Protein AF-A0A920B3M9-F1 (afdb_monomer)

Nearest PDB structures (foldseek):
  1x1q-assembly1_A  TM=9.481E-01  e=1.883E-05  Thermus thermophilus HB8
  5kin-assembly1_D  TM=8.458E-01  e=7.146E-06  Streptococcus pneumoniae TIGR4
  1x1q-assembly1_B  TM=9.407E-01  e=4.086E-05  Thermus thermophilus HB8
  6cut-assembly1_A  TM=9.541E-01  e=1.009E-04  Pyrococcus furiosus DSM 3638
  6v82-assembly1_B-2  TM=8.596E-01  e=2.240E-03  Chlamydia trachomatis D/UW-3/CX

pLDDT: mean 75.07, std 15.67, range [31.14, 90.19]

Radius of gyration: 20.24 Å; Cα contacts (8 Å, |Δi|>4): 73; chains: 1; bounding box: 50×49×47 Å

Foldseek 3Di:
DDDPPPDDDDDDPVCPDDPQRDPVVDGGDDDDPVCVVVVVVVVVVLVVLLPDPVSVVVLVCCVVPPFNDPQDWDFPVVVCVVVPNRTDIDRPSCPTVVNDVVVVVVSVVSPVPDDD

Structure (mmCIF, N/CA/C/O backbone):
data_AF-A0A920B3M9-F1
#
_entry.id   AF-A0A920B3M9-F1
#
loop_
_atom_site.group_PDB
_atom_site.id
_atom_site.type_symbol
_atom_site.label_atom_id
_atom_site.label_alt_id
_atom_site.label_comp_id
_atom_site.label_asym_id
_atom_site.label_entity_id
_atom_site.label_seq_id
_atom_site.pdbx_PDB_ins_code
_atom_site.Cartn_x
_atom_site.Cartn_y
_atom_site.Cartn_z
_atom_site.occupancy
_atom_site.B_iso_or_equiv
_atom_site.auth_seq_id
_atom_site.auth_comp_id
_atom_site.auth_asym_id
_atom_site.auth_atom_id
_atom_site.pdbx_PDB_model_num
ATOM 1 N N . MET A 1 1 ? -33.364 -33.082 -2.586 1.00 38.84 1 MET A N 1
ATOM 2 C CA . MET A 1 1 ? -32.749 -32.170 -3.578 1.00 38.84 1 MET A CA 1
ATOM 3 C C . MET A 1 1 ? -31.312 -31.879 -3.152 1.00 38.84 1 MET A C 1
ATOM 5 O O . MET A 1 1 ? -31.095 -31.250 -2.124 1.00 38.84 1 MET A O 1
ATOM 9 N N . SER A 1 2 ? -30.349 -32.489 -3.844 1.00 36.09 2 SER A N 1
ATOM 10 C CA . SER A 1 2 ? -28.943 -32.637 -3.447 1.00 36.09 2 SER A CA 1
ATOM 11 C C . SER A 1 2 ? -28.159 -31.321 -3.416 1.00 36.09 2 SER A C 1
ATOM 13 O O .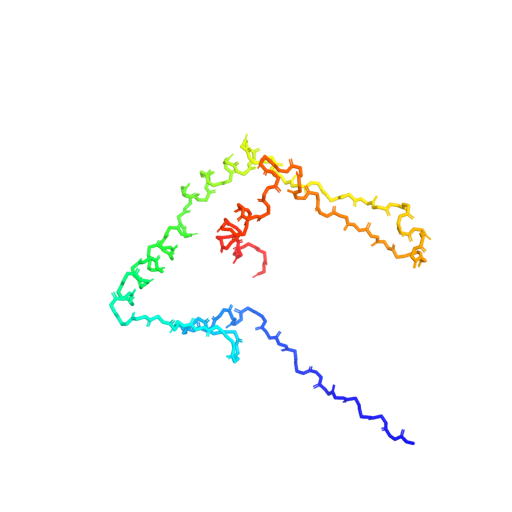 SER A 1 2 ? -28.130 -30.581 -4.399 1.00 36.09 2 SER A O 1
ATOM 15 N N . LYS A 1 3 ? -27.454 -31.082 -2.304 1.00 52.44 3 LYS A N 1
ATOM 16 C CA . LYS A 1 3 ? -26.444 -30.027 -2.124 1.00 52.44 3 LYS A CA 1
ATOM 17 C C . LYS A 1 3 ? -25.360 -30.110 -3.207 1.00 52.44 3 LYS A C 1
ATOM 19 O O . LYS A 1 3 ? -24.474 -30.955 -3.129 1.00 52.44 3 LYS A O 1
ATOM 24 N N . ILE A 1 4 ? -25.364 -29.176 -4.156 1.00 51.09 4 ILE A N 1
ATOM 25 C CA . ILE A 1 4 ? -24.196 -28.886 -4.998 1.00 51.09 4 ILE A CA 1
ATOM 26 C C . ILE A 1 4 ? -23.366 -27.820 -4.270 1.00 51.09 4 ILE A C 1
ATOM 28 O O . ILE A 1 4 ? -23.453 -26.628 -4.556 1.00 51.09 4 ILE A O 1
ATOM 32 N N . MET A 1 5 ? -22.566 -28.237 -3.286 1.00 50.50 5 MET A N 1
ATOM 33 C CA . MET A 1 5 ? -21.477 -27.398 -2.775 1.00 50.50 5 MET A CA 1
ATOM 34 C C . MET A 1 5 ? -20.344 -27.422 -3.804 1.00 50.50 5 MET A C 1
ATOM 36 O O . MET A 1 5 ? -19.553 -28.362 -3.857 1.00 50.50 5 MET A O 1
ATOM 40 N N . LYS A 1 6 ? -20.272 -26.389 -4.651 1.00 55.62 6 LYS A N 1
ATOM 41 C CA . LYS A 1 6 ? -19.115 -26.160 -5.526 1.00 55.62 6 LYS A CA 1
ATOM 42 C C . LYS A 1 6 ? -17.881 -25.954 -4.646 1.00 55.62 6 LYS A C 1
ATOM 44 O O . LYS A 1 6 ? -17.806 -24.985 -3.895 1.00 55.62 6 LYS A O 1
ATOM 49 N N . LYS A 1 7 ? -16.924 -26.877 -4.738 1.00 55.28 7 LYS A N 1
ATOM 50 C CA . LYS A 1 7 ? -15.615 -26.804 -4.081 1.00 55.28 7 LYS A CA 1
ATOM 51 C C . LYS A 1 7 ? -14.904 -25.539 -4.579 1.00 55.28 7 LYS A C 1
ATOM 53 O O . LYS A 1 7 ? -14.497 -25.465 -5.736 1.00 55.28 7 LYS A O 1
ATOM 58 N N . THR A 1 8 ? -14.813 -24.511 -3.743 1.00 59.34 8 THR A N 1
ATOM 59 C CA . THR A 1 8 ? -14.110 -23.271 -4.077 1.00 59.34 8 THR A CA 1
ATOM 60 C C . THR A 1 8 ? -12.609 -23.538 -4.049 1.00 59.34 8 THR A C 1
ATOM 62 O O . THR A 1 8 ? -12.010 -23.722 -2.991 1.00 59.34 8 THR A O 1
ATOM 65 N N . ASN A 1 9 ? -11.981 -23.594 -5.227 1.00 69.06 9 ASN A N 1
ATOM 66 C CA . ASN A 1 9 ? -10.523 -23.631 -5.324 1.00 69.06 9 ASN A CA 1
ATOM 67 C C . ASN A 1 9 ? -9.957 -22.365 -4.669 1.00 69.06 9 ASN A C 1
ATOM 69 O O . ASN A 1 9 ? -10.257 -21.247 -5.090 1.00 69.06 9 ASN A O 1
ATOM 73 N N . LYS A 1 10 ? -9.153 -22.541 -3.618 1.00 71.38 10 LYS A N 1
ATOM 74 C CA . LYS A 1 10 ? -8.547 -21.441 -2.864 1.00 71.38 10 LYS A CA 1
ATOM 75 C C . LYS A 1 10 ? -7.532 -20.726 -3.763 1.00 71.38 10 LYS A C 1
ATOM 77 O O . LYS A 1 10 ? -6.476 -21.275 -4.070 1.00 71.38 10 LYS A O 1
ATOM 82 N N . ILE A 1 11 ? -7.867 -19.521 -4.220 1.00 72.62 11 ILE A N 1
ATOM 83 C CA . ILE A 1 11 ? -6.991 -18.707 -5.072 1.00 72.62 11 ILE A CA 1
ATOM 84 C C . ILE A 1 11 ? -5.781 -18.262 -4.243 1.00 72.62 11 ILE A C 1
ATOM 86 O O . ILE A 1 11 ? -5.936 -17.668 -3.177 1.00 72.62 11 ILE A O 1
ATOM 90 N N . ASN A 1 12 ? -4.569 -18.542 -4.726 1.00 77.12 12 ASN A N 1
ATOM 91 C CA . ASN A 1 12 ? -3.346 -18.034 -4.110 1.00 77.12 12 ASN A CA 1
ATOM 92 C C . ASN A 1 12 ? -3.034 -16.634 -4.662 1.00 77.12 12 ASN A C 1
ATOM 94 O O . ASN A 1 12 ? -2.437 -16.496 -5.730 1.00 77.12 12 ASN A O 1
ATOM 98 N N . TYR A 1 13 ? -3.438 -15.606 -3.916 1.00 74.81 13 TYR A N 1
ATOM 99 C CA . TYR A 1 13 ? -3.278 -14.201 -4.302 1.00 74.81 13 TYR A CA 1
ATOM 100 C C . TYR A 1 13 ? -1.815 -13.734 -4.375 1.00 74.81 13 TYR A C 1
ATOM 102 O O . TYR A 1 13 ? -1.529 -12.767 -5.074 1.00 74.81 13 TYR A O 1
ATOM 110 N N . TYR A 1 14 ? -0.873 -14.447 -3.746 1.00 75.06 14 TYR A N 1
ATOM 111 C CA . TYR A 1 14 ? 0.558 -14.117 -3.785 1.00 75.06 14 TYR A CA 1
ATOM 112 C C . TYR A 1 14 ? 1.230 -14.452 -5.123 1.00 75.06 14 TYR A C 1
ATOM 114 O O . TYR A 1 14 ? 2.357 -14.026 -5.369 1.00 75.06 14 TYR A O 1
ATOM 122 N N . LYS A 1 15 ? 0.559 -15.220 -5.991 1.00 78.88 15 L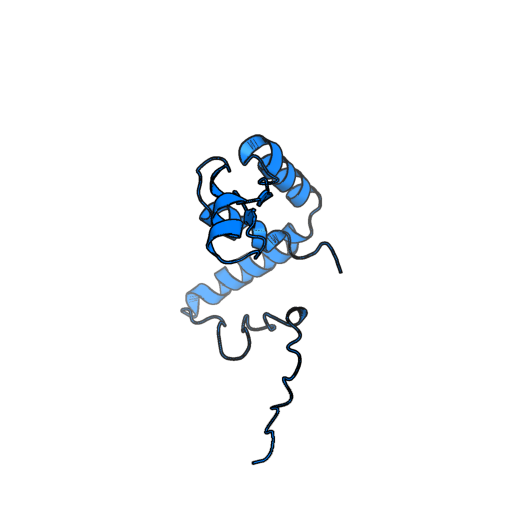YS A N 1
ATOM 123 C CA . LYS A 1 15 ? 1.061 -15.573 -7.330 1.00 78.88 15 LYS A CA 1
ATOM 124 C C . LYS A 1 15 ? 0.717 -14.539 -8.405 1.00 78.88 15 LYS A C 1
ATOM 126 O O . LYS A 1 15 ? 1.102 -14.730 -9.555 1.00 78.88 15 LYS A O 1
ATOM 131 N N . PHE A 1 16 ? -0.006 -13.479 -8.047 1.00 78.44 16 PHE A N 1
ATOM 132 C CA . PHE A 1 16 ? -0.380 -12.412 -8.965 1.00 78.44 16 PHE A CA 1
ATOM 133 C C . PHE A 1 16 ? 0.378 -11.109 -8.669 1.00 78.44 16 PHE A C 1
ATOM 135 O O . PHE A 1 16 ? 0.702 -10.838 -7.511 1.00 78.44 16 PHE A O 1
ATOM 142 N N . PRO A 1 17 ? 0.602 -10.259 -9.686 1.00 85.88 17 PRO A N 1
ATOM 143 C CA . PRO A 1 17 ? 0.399 -10.532 -11.114 1.00 85.88 17 PRO A CA 1
ATOM 144 C C . PRO A 1 17 ? 1.403 -11.558 -11.665 1.00 85.88 17 PRO A C 1
ATOM 146 O O . PRO A 1 17 ? 2.465 -11.772 -11.080 1.00 85.88 17 PRO A O 1
ATOM 149 N N . ASP A 1 18 ? 1.080 -12.181 -12.802 1.00 82.94 18 ASP A N 1
ATOM 150 C CA . ASP A 1 18 ? 2.035 -13.030 -13.522 1.00 82.94 18 ASP A CA 1
ATOM 151 C C . ASP A 1 18 ? 3.177 -12.209 -14.164 1.00 82.94 18 ASP A C 1
ATOM 153 O O . ASP A 1 18 ? 3.199 -10.975 -14.122 1.00 82.94 18 ASP A O 1
ATOM 157 N N . LYS A 1 19 ? 4.138 -12.892 -14.803 1.00 82.81 19 LYS A N 1
ATOM 158 C CA . LYS A 1 19 ? 5.283 -12.249 -15.479 1.00 82.81 19 LYS A CA 1
ATOM 159 C C . LYS A 1 19 ? 4.885 -11.264 -16.590 1.00 82.81 19 LYS A C 1
ATOM 161 O O . LYS A 1 19 ? 5.693 -10.422 -16.968 1.00 82.81 19 LYS A O 1
ATOM 166 N N . HIS A 1 20 ? 3.661 -11.366 -17.103 1.00 80.88 20 HIS A N 1
ATOM 167 C CA . HIS A 1 20 ? 3.107 -10.491 -18.131 1.00 80.88 20 HIS A CA 1
ATOM 168 C C . HIS A 1 20 ? 2.221 -9.379 -17.547 1.00 80.88 20 HIS A C 1
ATOM 170 O O . HIS A 1 20 ? 1.682 -8.574 -18.304 1.00 80.88 20 HIS A O 1
ATOM 176 N N . GLY A 1 21 ? 2.084 -9.288 -16.220 1.00 82.31 21 GLY A N 1
ATOM 177 C CA . GLY A 1 21 ? 1.248 -8.291 -15.557 1.00 82.31 21 GLY A CA 1
ATOM 178 C C . GLY A 1 21 ? -0.237 -8.658 -15.507 1.00 82.31 21 GLY A C 1
ATOM 179 O O . GLY A 1 21 ? -1.069 -7.768 -15.329 1.00 82.31 21 GLY A O 1
ATOM 180 N N . ARG A 1 22 ? -0.598 -9.933 -15.701 1.00 84.88 22 ARG A N 1
ATOM 181 C CA . ARG A 1 22 ? -1.992 -10.391 -15.692 1.00 84.88 22 ARG A CA 1
ATOM 182 C C . ARG A 1 22 ? -2.420 -10.909 -14.319 1.00 84.88 22 ARG A C 1
ATOM 184 O O . ARG A 1 22 ? -1.695 -11.631 -13.635 1.00 84.88 22 ARG A O 1
ATOM 191 N N . PHE A 1 23 ? -3.650 -10.572 -13.955 1.00 83.88 23 PHE A N 1
ATOM 192 C CA . PHE A 1 23 ? -4.427 -11.109 -12.845 1.00 83.88 23 PHE A CA 1
ATOM 193 C C . PHE A 1 23 ? -5.467 -12.083 -13.415 1.00 83.88 23 PHE A C 1
ATOM 195 O O . PHE A 1 23 ? -6.629 -11.740 -13.649 1.00 83.88 23 PHE A O 1
ATOM 202 N N . GLY A 1 24 ? -5.023 -13.301 -13.729 1.00 83.75 24 GLY A N 1
ATOM 203 C CA . GLY A 1 24 ? -5.838 -14.290 -14.433 1.00 83.75 24 GLY A CA 1
ATOM 204 C C . GLY A 1 24 ? -6.136 -13.823 -15.858 1.00 83.75 24 GLY A C 1
ATOM 205 O O . GLY A 1 24 ? -5.219 -13.651 -16.655 1.00 83.75 24 GLY A O 1
ATOM 206 N N . LYS A 1 25 ? -7.414 -13.596 -16.177 1.00 84.00 25 LYS A N 1
ATOM 207 C CA . LYS A 1 25 ? -7.841 -13.107 -17.500 1.00 84.00 25 LYS A CA 1
ATOM 208 C C . LYS A 1 25 ? -7.763 -11.584 -17.673 1.00 84.00 25 LYS A C 1
ATOM 210 O O . LYS A 1 25 ? -8.014 -11.095 -18.767 1.00 84.00 25 LYS A O 1
ATOM 215 N N . PHE A 1 26 ? -7.459 -10.840 -16.611 1.00 83.56 26 PHE A N 1
ATOM 216 C CA . PHE A 1 26 ? -7.460 -9.375 -16.603 1.00 83.56 26 PHE A CA 1
ATOM 217 C C . PHE A 1 26 ? -6.03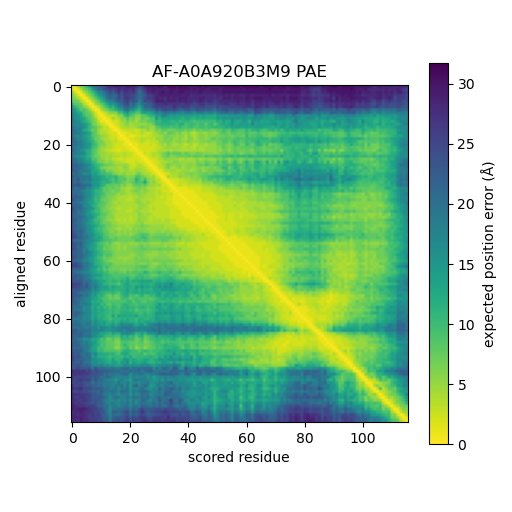8 -8.813 -16.472 1.00 83.56 26 PHE A C 1
ATOM 219 O O . PHE A 1 26 ? -5.149 -9.497 -15.976 1.00 83.56 26 PHE A O 1
ATOM 226 N N . GLY A 1 27 ? -5.814 -7.559 -16.870 1.00 86.19 27 GLY A N 1
A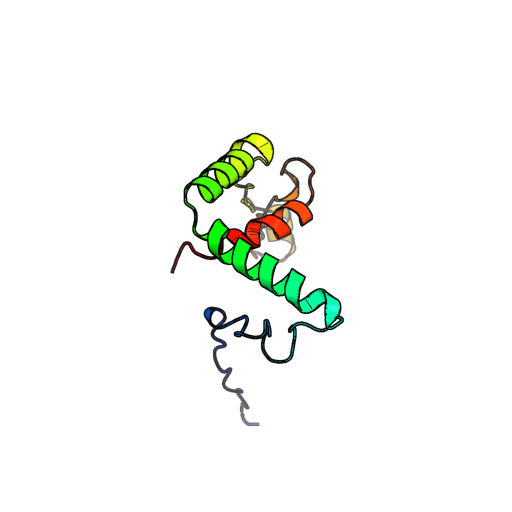TOM 227 C CA . GLY A 1 27 ? -4.492 -6.921 -16.830 1.00 86.19 27 GLY A CA 1
ATOM 228 C C . GLY A 1 27 ? -3.641 -7.235 -18.061 1.00 86.19 27 GLY A C 1
ATOM 229 O O . GLY A 1 27 ? -4.173 -7.512 -19.130 1.00 86.19 27 GLY A O 1
ATOM 230 N N . GLY A 1 28 ? -2.318 -7.203 -17.919 1.00 83.50 28 GLY A N 1
ATOM 231 C CA . GLY A 1 28 ? -1.389 -7.222 -19.050 1.00 83.50 28 GLY A CA 1
ATOM 232 C C . GLY A 1 28 ? -0.991 -5.818 -19.512 1.00 83.50 28 GLY A C 1
ATOM 233 O O . GLY A 1 28 ? -1.346 -4.819 -18.890 1.00 83.50 28 GLY A O 1
ATOM 234 N N . ARG A 1 29 ? -0.218 -5.745 -20.598 1.00 81.00 29 ARG A N 1
ATOM 235 C CA . ARG A 1 29 ? 0.251 -4.488 -21.201 1.00 81.00 29 ARG A CA 1
ATOM 236 C C . ARG A 1 29 ? -0.303 -4.405 -22.615 1.00 81.00 29 ARG A C 1
ATOM 238 O O . ARG A 1 29 ? 0.156 -5.132 -23.488 1.00 81.00 29 ARG A O 1
ATOM 245 N N . PHE A 1 30 ? -1.303 -3.555 -22.812 1.00 80.69 30 PHE A N 1
ATOM 246 C CA . PHE A 1 30 ? -1.901 -3.279 -24.117 1.00 80.69 30 PHE A CA 1
ATOM 247 C C . PHE A 1 30 ? -1.594 -1.828 -24.478 1.00 80.69 30 PHE A C 1
ATOM 249 O O . PHE A 1 30 ? -2.404 -0.934 -24.254 1.00 80.69 30 PHE A O 1
ATOM 256 N N . VAL A 1 31 ? -0.369 -1.587 -24.937 1.00 83.31 31 VAL A N 1
ATOM 257 C CA . VAL A 1 31 ? 0.120 -0.260 -25.328 1.00 83.31 31 VAL A CA 1
ATOM 258 C C . VAL A 1 31 ? 0.785 -0.339 -26.697 1.00 83.31 31 VAL A C 1
ATOM 260 O O . VAL A 1 31 ? 1.108 -1.432 -27.161 1.00 83.31 31 VAL A O 1
ATOM 263 N N . ALA A 1 32 ? 1.005 0.813 -27.329 1.00 84.81 32 ALA A N 1
ATOM 264 C CA . ALA A 1 32 ? 1.775 0.890 -28.564 1.00 84.81 32 ALA A CA 1
ATOM 265 C C . ALA A 1 32 ? 3.192 0.321 -28.370 1.00 84.81 32 ALA A C 1
ATOM 267 O O . ALA A 1 32 ? 3.812 0.522 -27.323 1.00 84.81 32 ALA A O 1
ATOM 268 N N . GLU A 1 33 ? 3.718 -0.351 -29.394 1.00 81.38 33 GLU A N 1
ATOM 269 C CA . GLU A 1 33 ? 5.050 -0.972 -29.374 1.00 81.38 33 GLU A CA 1
ATOM 270 C C . GLU A 1 33 ? 6.159 0.036 -29.033 1.00 81.38 33 GLU A C 1
ATOM 272 O O . GLU A 1 33 ? 7.070 -0.265 -28.265 1.00 81.38 33 GLU A O 1
ATOM 277 N N . THR A 1 34 ? 6.010 1.279 -29.489 1.00 87.12 34 THR A N 1
ATOM 278 C CA . THR A 1 34 ? 6.920 2.395 -29.200 1.00 87.12 34 THR A CA 1
ATOM 279 C C . THR A 1 34 ? 7.017 2.749 -27.712 1.00 87.12 34 THR A C 1
ATOM 281 O O . THR A 1 34 ? 8.039 3.269 -27.270 1.00 87.12 34 THR A O 1
ATOM 284 N N . LEU A 1 35 ? 5.988 2.445 -26.914 1.00 86.00 35 LEU A N 1
ATOM 285 C CA . LEU A 1 35 ? 5.958 2.701 -25.470 1.00 86.00 35 LEU A CA 1
ATOM 286 C C . LEU A 1 35 ? 6.477 1.520 -24.642 1.00 86.00 35 LEU A C 1
ATOM 288 O O . LEU A 1 35 ? 6.777 1.686 -23.457 1.00 86.00 35 LEU A O 1
ATOM 292 N N . MET A 1 36 ? 6.608 0.330 -25.235 1.00 85.94 36 MET A N 1
ATOM 293 C CA . MET A 1 36 ? 7.099 -0.851 -24.528 1.00 85.94 36 MET A CA 1
ATOM 294 C C . MET A 1 36 ? 8.504 -0.706 -23.927 1.00 85.94 36 MET A C 1
ATOM 296 O O . MET A 1 36 ? 8.646 -1.106 -22.767 1.00 85.94 36 MET A O 1
ATOM 300 N N . PRO A 1 37 ? 9.525 -0.135 -24.605 1.00 87.38 37 PRO A N 1
ATOM 301 C CA . PRO A 1 37 ? 10.843 0.032 -23.986 1.00 87.38 37 PRO A CA 1
ATOM 302 C C . PRO A 1 37 ? 10.783 0.933 -22.744 1.00 87.38 37 PRO A C 1
ATOM 304 O O . PRO A 1 37 ? 11.302 0.563 -21.693 1.00 87.38 37 PRO A O 1
ATOM 307 N N . LEU A 1 38 ? 10.036 2.041 -22.809 1.00 88.38 38 LEU A N 1
ATOM 308 C CA . LEU A 1 38 ? 9.864 2.960 -21.678 1.00 88.38 38 LEU A CA 1
ATOM 309 C C . LEU A 1 38 ? 9.189 2.281 -20.478 1.00 88.38 38 LEU A C 1
ATOM 311 O O . LEU A 1 38 ? 9.607 2.463 -19.334 1.00 88.38 38 LEU A O 1
ATOM 315 N N . LEU A 1 39 ? 8.162 1.460 -20.719 1.00 86.81 39 LEU A N 1
ATOM 316 C CA . LEU A 1 39 ? 7.494 0.716 -19.648 1.00 86.81 39 LEU A CA 1
ATOM 317 C C . LEU A 1 39 ? 8.407 -0.329 -18.999 1.00 86.81 39 LEU A C 1
ATOM 319 O O . LEU A 1 39 ? 8.340 -0.528 -17.784 1.00 86.81 39 LEU A O 1
ATOM 323 N N . LEU A 1 40 ? 9.244 -1.003 -19.791 1.00 86.69 40 LEU A N 1
ATOM 324 C CA . LEU A 1 40 ? 10.208 -1.979 -19.283 1.00 86.69 40 LEU A CA 1
ATOM 325 C C . LEU A 1 40 ? 11.292 -1.308 -18.433 1.00 86.69 40 LEU A C 1
ATOM 327 O O . LEU A 1 40 ? 11.636 -1.832 -17.370 1.00 86.69 40 LEU A O 1
ATOM 331 N N . ASP A 1 41 ? 11.765 -0.130 -18.840 1.00 89.62 41 ASP A N 1
ATOM 332 C CA . ASP A 1 41 ? 12.746 0.649 -18.081 1.00 89.62 41 ASP A CA 1
ATOM 333 C C . ASP A 1 41 ? 12.182 1.133 -16.743 1.00 89.62 41 ASP A C 1
ATOM 335 O O . ASP A 1 41 ? 12.819 0.963 -15.697 1.00 89.62 41 ASP A O 1
ATOM 339 N N . VAL A 1 42 ? 10.951 1.655 -16.743 1.00 89.06 42 VAL A N 1
ATOM 340 C CA . VAL A 1 42 ? 10.252 2.047 -15.510 1.00 89.06 42 VAL A CA 1
ATOM 341 C C . VAL A 1 42 ? 10.061 0.843 -14.589 1.00 89.06 42 VAL A C 1
ATOM 343 O O . VAL A 1 42 ? 10.341 0.931 -13.393 1.00 89.06 42 VAL A O 1
ATOM 346 N N . GLU A 1 43 ? 9.639 -0.308 -15.120 1.00 87.12 43 GLU A N 1
ATOM 347 C CA . GLU A 1 43 ? 9.480 -1.530 -14.329 1.00 87.12 43 GLU A CA 1
ATOM 348 C C . GLU A 1 43 ? 10.808 -1.993 -13.716 1.00 87.12 43 GLU A C 1
ATOM 350 O O . GLU A 1 43 ? 10.857 -2.361 -12.535 1.00 87.12 43 GLU A O 1
ATOM 355 N N . LYS A 1 44 ? 11.888 -1.978 -14.504 1.00 88.81 44 LYS A N 1
ATOM 356 C CA . LYS A 1 44 ? 13.228 -2.336 -14.041 1.00 88.81 44 LYS A CA 1
ATOM 357 C C . LYS A 1 44 ? 13.659 -1.410 -12.911 1.00 88.81 44 LYS A C 1
ATOM 359 O O . LYS A 1 44 ? 14.019 -1.893 -11.833 1.00 88.81 44 LYS A O 1
ATOM 364 N N . LYS A 1 45 ? 13.542 -0.093 -13.107 1.00 88.62 45 LYS A N 1
ATOM 365 C CA . LYS A 1 45 ? 13.977 0.880 -12.104 1.00 88.62 45 LYS A CA 1
ATOM 366 C C . LYS A 1 45 ? 13.138 0.819 -10.837 1.00 88.62 45 LYS A C 1
ATOM 368 O O . LYS A 1 45 ? 13.678 0.864 -9.733 1.00 88.62 45 LYS A O 1
ATOM 373 N N . TYR A 1 46 ? 11.834 0.602 -10.977 1.00 86.06 46 TYR A N 1
ATOM 374 C CA . TYR A 1 46 ? 10.946 0.361 -9.849 1.00 86.06 46 TYR A CA 1
ATOM 375 C C . TYR A 1 46 ? 11.357 -0.883 -9.043 1.00 86.06 46 TYR A C 1
ATOM 377 O O . TYR A 1 46 ? 11.430 -0.823 -7.815 1.00 86.06 46 TYR A O 1
ATOM 385 N N . LYS A 1 47 ? 11.682 -2.006 -9.702 1.00 84.69 47 LYS A N 1
ATOM 386 C CA . LYS A 1 47 ? 12.142 -3.237 -9.026 1.00 84.69 47 LYS A CA 1
ATOM 387 C C . LYS A 1 47 ? 13.454 -3.037 -8.262 1.00 84.69 47 LYS A C 1
ATOM 389 O O . LYS A 1 47 ? 13.620 -3.639 -7.198 1.00 84.69 47 LYS A O 1
ATOM 394 N N . GLU A 1 48 ? 14.361 -2.214 -8.784 1.00 87.69 48 GLU A N 1
ATOM 395 C CA . GLU A 1 48 ? 15.602 -1.821 -8.105 1.00 87.69 48 GLU A CA 1
ATOM 396 C C . GLU A 1 48 ? 15.302 -0.966 -6.865 1.00 87.69 48 GLU A C 1
ATOM 398 O O . GLU A 1 48 ? 15.648 -1.336 -5.739 1.00 87.69 48 GLU A O 1
ATOM 403 N N . VAL A 1 49 ? 14.591 0.149 -7.054 1.00 86.75 49 VAL A N 1
ATOM 404 C CA . VAL A 1 49 ? 14.345 1.153 -6.009 1.00 86.75 49 VAL A CA 1
ATOM 405 C C . VAL A 1 49 ? 13.458 0.605 -4.890 1.00 86.75 49 VAL A C 1
ATOM 407 O O . VAL A 1 49 ? 13.743 0.834 -3.715 1.00 86.75 49 VAL A O 1
ATOM 410 N N . ARG A 1 50 ? 12.459 -0.230 -5.206 1.00 82.69 50 ARG A N 1
ATOM 411 C CA . ARG A 1 50 ? 11.584 -0.874 -4.209 1.00 82.69 50 ARG A CA 1
ATOM 412 C C . ARG A 1 50 ? 12.350 -1.728 -3.191 1.00 82.69 50 ARG A C 1
ATOM 414 O O . ARG A 1 50 ? 11.859 -1.957 -2.084 1.00 82.69 50 ARG A O 1
ATOM 421 N N . ARG A 1 51 ? 13.533 -2.243 -3.541 1.00 84.00 51 ARG A N 1
ATOM 422 C CA . ARG A 1 51 ? 14.374 -3.039 -2.628 1.00 84.00 51 ARG A CA 1
ATOM 423 C C . ARG A 1 51 ? 15.349 -2.187 -1.812 1.00 84.00 51 ARG A C 1
ATOM 425 O O . ARG A 1 51 ? 15.853 -2.680 -0.806 1.00 84.00 51 ARG A O 1
ATOM 432 N N . SER A 1 52 ? 15.575 -0.931 -2.195 1.00 88.56 52 SER A N 1
ATOM 433 C CA . SER A 1 52 ? 16.494 -0.023 -1.508 1.00 88.56 52 SER A CA 1
ATOM 434 C C . SER A 1 52 ? 16.003 0.330 -0.102 1.00 88.56 52 SER A C 1
ATOM 436 O O . SER A 1 52 ? 14.851 0.720 0.092 1.00 88.56 52 SER A O 1
ATOM 438 N N . LYS A 1 53 ? 16.893 0.221 0.894 1.00 88.69 53 LYS A N 1
ATOM 439 C CA . LYS A 1 53 ? 16.606 0.636 2.277 1.00 88.69 53 LYS A CA 1
ATOM 440 C C . LYS A 1 53 ? 16.452 2.154 2.393 1.00 88.69 53 LYS A C 1
ATOM 442 O O . LYS A 1 53 ? 15.532 2.598 3.068 1.00 88.69 53 LYS A O 1
ATOM 447 N N . LYS A 1 54 ? 17.297 2.918 1.690 1.00 88.88 54 LYS A N 1
ATOM 448 C CA . LYS A 1 54 ? 17.261 4.388 1.674 1.00 88.88 54 LYS A CA 1
ATOM 449 C C . LYS A 1 54 ? 15.916 4.905 1.164 1.00 88.88 54 LYS A C 1
ATOM 451 O O . LYS A 1 54 ? 15.267 5.698 1.830 1.00 88.88 54 LYS A O 1
ATOM 456 N N . PHE A 1 55 ? 15.446 4.355 0.044 1.00 86.00 55 PHE A N 1
ATOM 457 C CA . PHE A 1 55 ? 14.146 4.731 -0.513 1.00 86.00 55 PHE A CA 1
ATOM 458 C C . PHE A 1 55 ? 12.995 4.424 0.452 1.00 86.00 55 PHE A C 1
ATOM 460 O O . PHE A 1 55 ? 12.086 5.229 0.618 1.00 86.00 55 PHE A O 1
ATOM 467 N N . LYS A 1 56 ? 13.041 3.269 1.128 1.00 85.38 56 LYS A N 1
ATOM 468 C CA . LYS A 1 56 ? 12.030 2.918 2.131 1.00 85.38 56 LYS A CA 1
ATOM 469 C C . LYS A 1 56 ? 12.057 3.848 3.340 1.00 85.38 56 LYS A C 1
ATOM 471 O O . LYS A 1 56 ? 10.983 4.180 3.820 1.00 85.38 56 LYS A O 1
ATOM 476 N N . SER A 1 57 ? 13.232 4.254 3.831 1.00 87.25 57 SER A N 1
ATOM 477 C CA . SER A 1 57 ? 13.305 5.154 4.989 1.00 87.25 57 SER A CA 1
ATOM 478 C C . SER A 1 57 ? 12.821 6.557 4.646 1.00 87.25 57 SER A C 1
ATOM 480 O O . SER A 1 57 ? 12.054 7.124 5.412 1.00 87.25 57 SER A O 1
ATOM 482 N N . GLU A 1 58 ? 13.210 7.090 3.486 1.00 87.12 58 GLU A N 1
ATOM 483 C CA . GLU A 1 58 ? 12.716 8.382 2.993 1.00 87.12 58 GLU A CA 1
ATOM 484 C C . GLU A 1 58 ? 11.196 8.339 2.802 1.00 87.12 58 GLU A C 1
ATOM 486 O O . GLU A 1 58 ? 10.479 9.226 3.258 1.00 87.12 58 GLU A O 1
ATOM 491 N N . LEU A 1 59 ? 10.678 7.256 2.215 1.00 84.00 59 LEU A N 1
ATOM 492 C CA . LEU A 1 59 ? 9.241 7.075 2.043 1.00 84.00 59 LEU A CA 1
ATOM 493 C C . LEU A 1 59 ? 8.495 6.982 3.383 1.00 84.00 59 LEU A C 1
ATOM 495 O O . LEU A 1 59 ? 7.457 7.621 3.542 1.00 84.00 59 LEU A O 1
ATOM 499 N N . SER A 1 60 ? 9.018 6.222 4.350 1.00 83.62 60 SER A N 1
ATOM 500 C CA . SER A 1 60 ? 8.454 6.153 5.705 1.00 83.62 60 SER A CA 1
ATOM 501 C C . SER A 1 60 ? 8.476 7.514 6.400 1.00 83.62 60 SER A C 1
ATOM 503 O O . SER A 1 60 ? 7.480 7.902 7.003 1.00 83.62 60 SER A O 1
ATOM 505 N N . TYR A 1 61 ? 9.564 8.273 6.251 1.00 86.56 61 TYR A N 1
ATOM 506 C CA . TYR A 1 61 ? 9.675 9.619 6.803 1.00 86.56 61 TYR A CA 1
ATOM 507 C C . TYR A 1 61 ? 8.565 10.536 6.276 1.00 86.56 61 TYR A C 1
ATOM 509 O O . TYR A 1 61 ? 7.893 11.192 7.069 1.00 86.56 61 TYR A O 1
ATOM 517 N N . TYR A 1 62 ? 8.306 10.541 4.964 1.00 83.94 62 TYR A N 1
ATOM 518 C CA . TYR A 1 62 ? 7.202 11.324 4.401 1.00 83.94 62 TYR A CA 1
ATOM 519 C C . TYR A 1 62 ? 5.825 10.790 4.811 1.00 83.94 62 TYR A C 1
ATOM 521 O O . TYR A 1 62 ? 4.889 11.568 4.985 1.00 83.94 62 TYR A O 1
ATOM 529 N N . PHE A 1 63 ? 5.676 9.478 4.997 1.00 79.62 63 PHE A N 1
ATOM 530 C CA . PHE A 1 63 ? 4.422 8.901 5.481 1.00 79.62 63 PHE A CA 1
ATOM 531 C C . PHE A 1 63 ? 4.058 9.387 6.879 1.00 79.62 63 PHE A C 1
ATOM 533 O O . PHE A 1 63 ? 2.897 9.716 7.113 1.00 79.62 63 PHE A O 1
ATOM 540 N N . GLU A 1 64 ? 5.030 9.452 7.776 1.00 82.38 64 GLU A N 1
ATOM 541 C CA . GLU A 1 64 ? 4.813 9.874 9.157 1.00 82.38 64 GLU A CA 1
ATOM 542 C C . GLU A 1 64 ? 4.711 11.400 9.256 1.00 82.38 64 GLU A C 1
ATOM 544 O O . GLU A 1 64 ? 3.729 11.918 9.779 1.00 82.38 64 GLU A O 1
ATOM 549 N N . ASN A 1 65 ? 5.676 12.123 8.681 1.00 81.69 65 ASN A N 1
ATOM 550 C CA . ASN A 1 65 ? 5.847 13.557 8.937 1.00 81.69 65 ASN A CA 1
ATOM 551 C C . ASN A 1 65 ? 5.071 14.465 7.977 1.00 81.69 65 ASN A C 1
ATOM 553 O O . ASN A 1 65 ? 4.772 15.600 8.332 1.00 81.69 65 ASN A O 1
ATOM 557 N N . TYR A 1 66 ? 4.755 13.995 6.765 1.00 79.44 66 TYR A N 1
ATOM 558 C CA . TYR A 1 66 ? 4.017 14.794 5.780 1.00 79.44 66 TYR A CA 1
ATOM 559 C C . TYR A 1 66 ? 2.579 14.309 5.606 1.00 79.44 66 TYR A C 1
ATOM 561 O O . TYR A 1 66 ? 1.661 15.117 5.565 1.00 79.44 66 TYR A O 1
ATOM 569 N N . ILE A 1 67 ? 2.362 12.993 5.515 1.00 79.69 67 ILE A N 1
ATOM 570 C CA . ILE A 1 67 ? 1.035 12.421 5.245 1.00 79.69 67 ILE A CA 1
ATOM 571 C C . ILE A 1 67 ? 0.227 12.196 6.532 1.00 79.69 67 ILE A C 1
ATOM 573 O O . ILE A 1 67 ? -0.995 12.313 6.480 1.00 79.69 67 ILE A O 1
ATOM 577 N N . GLY A 1 68 ? 0.874 11.914 7.669 1.00 74.81 68 GLY A N 1
ATOM 578 C CA . GLY A 1 68 ? 0.202 11.680 8.956 1.00 74.81 68 GLY A CA 1
ATOM 579 C C . GLY A 1 68 ? -0.226 10.226 9.189 1.00 74.81 68 GLY A C 1
ATOM 580 O O . GLY A 1 68 ? -1.264 9.966 9.794 1.00 74.81 68 GLY A O 1
ATOM 581 N N . ARG A 1 69 ? 0.547 9.256 8.684 1.00 76.94 69 ARG A N 1
ATOM 582 C CA . ARG A 1 69 ? 0.302 7.820 8.894 1.00 76.94 69 ARG A CA 1
ATOM 583 C C . ARG A 1 69 ? 0.958 7.323 10.193 1.00 76.94 69 ARG A C 1
ATOM 585 O O . ARG A 1 69 ? 2.020 7.823 10.547 1.00 76.94 69 ARG A O 1
ATOM 592 N N . PRO A 1 70 ? 0.404 6.280 10.846 1.00 76.00 70 PRO A N 1
ATOM 593 C CA . PRO A 1 70 ? -0.746 5.467 10.434 1.00 76.00 70 PRO A CA 1
ATOM 594 C C . PRO A 1 70 ? -2.093 6.188 10.586 1.00 76.00 70 PRO A C 1
ATOM 596 O O . PRO A 1 70 ? -2.341 6.853 11.585 1.00 76.00 70 PRO A O 1
ATOM 599 N N . SER A 1 71 ? -2.987 6.005 9.608 1.00 75.94 71 SER A N 1
ATOM 600 C CA . SER A 1 71 ? -4.361 6.495 9.718 1.00 75.94 71 SER A CA 1
ATOM 601 C C . SER A 1 71 ? -5.113 5.700 10.793 1.00 75.94 71 SER A C 1
ATOM 603 O O . SER A 1 71 ? -5.004 4.468 10.836 1.00 75.94 71 SER A O 1
ATOM 605 N N . PRO A 1 72 ? -5.873 6.364 11.680 1.00 81.12 72 PRO A N 1
ATOM 606 C CA . PRO A 1 72 ? -6.552 5.677 12.765 1.00 81.12 72 PRO A CA 1
ATOM 607 C C . PRO A 1 72 ? -7.687 4.799 12.230 1.00 81.12 72 PRO A C 1
ATOM 609 O O . PRO A 1 72 ? -8.394 5.153 11.280 1.00 81.12 72 PRO A O 1
ATOM 612 N N . LEU A 1 73 ? -7.887 3.647 12.870 1.00 84.88 73 LEU A N 1
ATOM 613 C CA . LEU A 1 73 ? -9.049 2.799 12.639 1.00 84.88 73 LEU A CA 1
ATOM 614 C C . LEU A 1 73 ? -10.148 3.197 13.630 1.00 84.88 73 LEU A C 1
ATOM 616 O O . LEU A 1 73 ? -10.044 2.945 14.828 1.00 84.88 73 LEU A O 1
ATOM 620 N N . TYR A 1 74 ? -11.198 3.842 13.137 1.00 86.12 74 TYR A N 1
ATOM 621 C CA . TYR A 1 74 ? -12.287 4.351 13.961 1.00 86.12 74 TYR A CA 1
ATOM 622 C C . TYR A 1 74 ? -13.423 3.337 14.073 1.00 86.12 74 TYR A C 1
ATOM 624 O O . TYR A 1 74 ? -13.975 2.902 13.065 1.00 86.12 74 TYR A O 1
ATOM 632 N N . PHE A 1 75 ? -13.816 2.994 15.298 1.00 90.19 75 PHE A N 1
ATOM 633 C CA . PHE A 1 75 ? -14.965 2.128 15.543 1.00 90.19 75 PHE A CA 1
ATOM 634 C C . PHE A 1 75 ? -16.277 2.921 15.484 1.00 90.19 75 PHE A C 1
ATOM 636 O O . PHE A 1 75 ? -16.577 3.737 16.359 1.00 90.19 75 PHE A O 1
ATOM 643 N N . ALA A 1 76 ? -17.092 2.657 14.463 1.00 88.81 76 ALA A N 1
ATOM 644 C CA . ALA A 1 76 ? -18.350 3.352 14.230 1.00 88.81 76 ALA A CA 1
ATOM 645 C C . ALA A 1 76 ? -19.489 2.721 15.048 1.00 88.81 76 ALA A C 1
ATOM 647 O O . ALA A 1 76 ? -20.358 2.030 14.513 1.00 88.81 76 ALA A O 1
ATOM 648 N N . LYS A 1 77 ? -19.500 2.973 16.365 1.00 86.94 77 LYS A N 1
ATOM 649 C CA . LYS A 1 77 ? -20.451 2.365 17.319 1.00 86.94 77 LYS A CA 1
ATOM 650 C C . LYS A 1 77 ? -21.924 2.594 16.954 1.00 86.94 77 LYS A C 1
ATOM 652 O O . LYS A 1 77 ? -22.735 1.689 17.114 1.00 86.94 77 LYS A O 1
ATOM 657 N N . ARG A 1 78 ? -22.274 3.784 16.451 1.00 87.31 78 ARG A N 1
ATOM 658 C CA . ARG A 1 78 ? -23.662 4.126 16.088 1.00 87.31 78 ARG A CA 1
ATOM 659 C C . ARG A 1 78 ? -24.159 3.307 14.894 1.00 87.31 78 ARG A C 1
ATOM 661 O O . ARG A 1 78 ? -25.198 2.673 14.995 1.00 87.31 78 ARG A O 1
ATOM 668 N N . ILE A 1 79 ? -23.363 3.255 13.828 1.00 86.31 79 ILE A N 1
ATOM 669 C CA . ILE A 1 79 ? -23.666 2.477 12.616 1.00 86.31 79 ILE A CA 1
ATOM 670 C C . ILE A 1 79 ? -23.665 0.977 12.927 1.00 86.31 79 ILE A C 1
ATOM 672 O O . ILE A 1 79 ? -24.535 0.245 12.474 1.00 86.31 79 ILE A O 1
ATOM 676 N N . SER A 1 80 ? -22.730 0.531 13.770 1.00 88.25 80 SER A N 1
ATOM 677 C CA . SER A 1 80 ? -22.673 -0.859 14.238 1.00 88.25 80 SER A CA 1
ATOM 678 C C . SER A 1 80 ? -23.969 -1.286 14.941 1.00 88.25 80 SER A C 1
ATOM 680 O O . SER A 1 80 ? -24.450 -2.395 14.736 1.00 88.25 80 SER A O 1
ATOM 682 N N . LYS A 1 81 ? -24.563 -0.387 15.740 1.00 86.81 81 LYS A N 1
ATOM 683 C CA . LYS A 1 81 ? -25.838 -0.627 16.430 1.00 86.81 81 LYS A CA 1
ATOM 684 C C . LYS A 1 81 ? -27.035 -0.620 15.471 1.00 86.81 81 LYS A C 1
ATOM 686 O O . LYS A 1 81 ? -27.975 -1.375 15.673 1.00 86.81 81 LYS A O 1
ATOM 691 N N . GLU A 1 82 ? -26.994 0.215 14.440 1.00 88.38 82 GLU A N 1
ATOM 692 C CA . GLU A 1 82 ? -28.067 0.363 13.449 1.00 88.38 82 GLU A CA 1
ATOM 693 C C . GLU A 1 82 ? -28.157 -0.830 12.481 1.00 88.38 82 GLU A C 1
ATOM 695 O O . GLU A 1 82 ? -29.250 -1.221 12.086 1.00 88.38 82 GLU A O 1
ATOM 700 N N . ILE A 1 83 ? -27.020 -1.456 12.150 1.00 85.62 83 ILE A N 1
ATOM 701 C CA . ILE A 1 83 ? -26.930 -2.596 11.213 1.00 85.62 83 ILE A CA 1
ATOM 702 C C . ILE A 1 83 ? -27.141 -3.960 11.916 1.00 85.62 83 ILE A C 1
ATOM 704 O O . ILE A 1 83 ? -27.185 -4.998 11.261 1.00 85.62 83 ILE A O 1
ATOM 708 N N . GLY A 1 84 ? -27.325 -3.977 13.242 1.00 77.81 84 GLY A N 1
ATOM 709 C CA . GLY A 1 84 ? -27.612 -5.193 14.016 1.00 77.81 84 GLY A CA 1
ATOM 710 C C . GLY A 1 84 ? -26.360 -5.913 14.530 1.00 77.81 84 GLY A C 1
ATOM 711 O O . GLY A 1 84 ? -26.028 -7.001 14.070 1.00 77.81 84 GLY A O 1
ATOM 712 N N . ASP A 1 85 ? -25.663 -5.297 15.492 1.00 78.50 85 ASP A N 1
ATOM 713 C CA . ASP A 1 85 ? -24.503 -5.837 16.236 1.00 78.50 85 ASP A CA 1
ATOM 714 C C . ASP A 1 8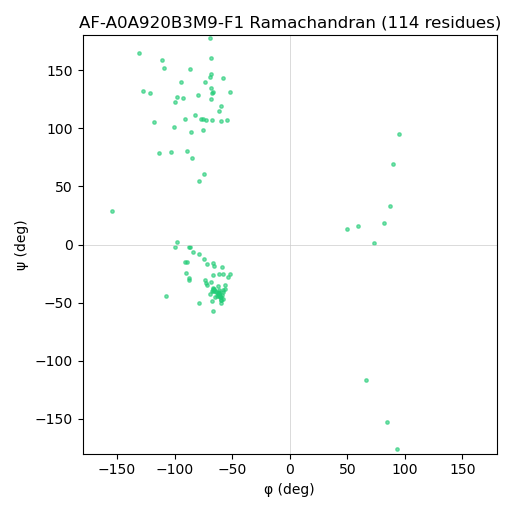5 ? -23.267 -6.242 15.405 1.00 78.50 85 ASP A C 1
ATOM 716 O O . ASP A 1 85 ? -22.325 -6.869 15.902 1.00 78.50 85 ASP A O 1
ATOM 720 N N . VAL A 1 86 ? -23.185 -5.796 14.152 1.00 87.81 86 VAL A N 1
ATOM 721 C CA . VAL A 1 86 ? -21.968 -5.925 13.341 1.00 87.81 86 VAL A CA 1
ATOM 722 C C . VAL A 1 86 ? -20.971 -4.838 13.733 1.00 87.81 86 VAL A C 1
ATOM 724 O O . VAL A 1 86 ? -21.290 -3.653 13.709 1.00 87.81 86 VAL A O 1
ATOM 727 N N . LYS A 1 87 ? -19.722 -5.211 14.035 1.00 87.69 87 LYS A N 1
ATOM 728 C CA . LYS A 1 87 ? -18.661 -4.234 14.321 1.00 87.69 87 LYS A CA 1
ATOM 729 C C . LYS A 1 87 ? -18.167 -3.572 13.033 1.00 87.69 87 LYS A C 1
ATOM 731 O O . LYS A 1 87 ? -17.442 -4.188 12.253 1.00 87.69 87 LYS A O 1
ATOM 736 N N . VAL A 1 88 ? -18.512 -2.302 12.841 1.00 87.81 88 VAL A N 1
ATOM 737 C CA . VAL A 1 88 ? -18.070 -1.497 11.696 1.00 87.81 88 VAL A CA 1
ATOM 738 C C . VAL A 1 88 ? -16.872 -0.635 12.088 1.00 87.81 88 VAL A C 1
ATOM 740 O O . VAL A 1 88 ? -16.925 0.131 13.053 1.00 87.81 88 VAL A O 1
ATOM 743 N N . TYR A 1 89 ? -15.796 -0.734 11.309 1.00 88.12 89 TYR A N 1
ATOM 744 C CA . TYR A 1 89 ? -14.583 0.060 11.479 1.00 88.12 89 TYR A CA 1
ATOM 745 C C . TYR A 1 89 ? -14.295 0.871 10.216 1.00 88.12 89 TYR A C 1
ATOM 747 O O . TYR A 1 89 ? -14.259 0.323 9.115 1.00 88.12 89 TYR A O 1
ATOM 755 N N . PHE A 1 90 ? -14.044 2.168 10.375 1.00 85.56 90 PHE A N 1
ATOM 756 C CA . PHE A 1 90 ? -13.607 3.046 9.298 1.00 85.56 90 PHE A CA 1
ATOM 757 C C . PHE A 1 90 ? -12.106 3.257 9.366 1.00 85.56 90 PHE A C 1
ATOM 759 O O . PHE A 1 90 ? -11.577 3.750 10.361 1.00 85.56 90 PHE A O 1
ATOM 766 N N . LYS A 1 91 ? -11.418 2.918 8.280 1.00 82.75 91 LYS A N 1
ATOM 767 C CA . LYS A 1 91 ? -10.034 3.327 8.083 1.00 82.75 91 LYS A CA 1
ATOM 768 C C . LYS A 1 91 ? -10.042 4.791 7.656 1.00 82.75 91 LYS A C 1
ATOM 770 O O . LYS A 1 91 ? -10.477 5.091 6.547 1.00 82.75 91 LYS A O 1
ATOM 775 N N . ARG A 1 92 ? -9.611 5.682 8.550 1.00 82.00 92 ARG A N 1
ATOM 776 C CA . ARG A 1 92 ? -9.742 7.136 8.396 1.00 82.00 92 ARG A CA 1
ATOM 777 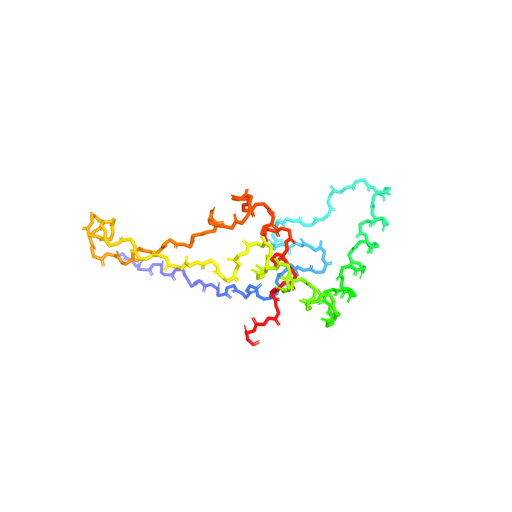C C . ARG A 1 92 ? -8.675 7.717 7.451 1.00 82.00 92 ARG A C 1
ATOM 779 O O . ARG A 1 92 ? -7.892 8.581 7.839 1.00 82.00 92 ARG A O 1
ATOM 786 N N . ASP A 1 93 ? -8.574 7.187 6.231 1.00 74.56 93 ASP A N 1
ATOM 787 C CA . ASP A 1 93 ? -7.574 7.607 5.237 1.00 74.56 93 ASP A CA 1
ATOM 788 C C . ASP A 1 93 ? -7.788 9.050 4.736 1.00 74.56 93 ASP A C 1
ATOM 790 O O . ASP A 1 93 ? -6.869 9.638 4.166 1.00 74.56 93 ASP A O 1
ATOM 794 N N . GLU A 1 94 ? -8.962 9.635 4.971 1.00 69.44 94 GLU A N 1
ATOM 795 C CA . GLU A 1 94 ? -9.274 11.037 4.691 1.00 69.44 94 GLU A CA 1
ATOM 796 C C . GLU A 1 94 ? -8.594 12.025 5.648 1.00 69.44 94 GLU A C 1
ATOM 798 O O . GLU A 1 94 ? -8.502 13.205 5.329 1.00 69.44 94 GLU A O 1
ATOM 803 N N . LEU A 1 95 ? -8.097 11.557 6.799 1.00 72.75 95 LEU A N 1
ATOM 804 C CA . LEU A 1 95 ? -7.336 12.390 7.738 1.00 72.75 95 LEU A CA 1
ATOM 805 C C . LEU A 1 95 ? -5.884 12.604 7.297 1.00 72.75 95 LEU A C 1
ATOM 807 O O . LEU A 1 95 ? -5.169 13.398 7.903 1.00 72.75 95 LEU A O 1
ATOM 811 N N . ASN A 1 96 ? -5.440 11.901 6.256 1.00 70.31 96 ASN A N 1
ATOM 812 C CA . ASN A 1 96 ? -4.110 12.098 5.705 1.00 70.31 96 ASN A CA 1
ATOM 813 C C . ASN A 1 96 ? -4.008 13.475 5.024 1.00 70.31 96 ASN A C 1
ATOM 815 O O . ASN A 1 96 ? -4.966 13.936 4.397 1.00 70.31 96 ASN A O 1
ATOM 819 N N . HIS A 1 97 ? -2.831 14.107 5.076 1.00 66.00 97 HIS A N 1
ATOM 820 C CA . HIS A 1 97 ? -2.575 15.379 4.392 1.00 66.00 97 HIS A CA 1
ATOM 821 C C . HIS A 1 97 ? -2.968 15.275 2.904 1.00 66.00 97 HIS A C 1
ATOM 823 O O . HIS A 1 97 ? -2.601 14.310 2.231 1.00 66.00 97 HIS A O 1
ATOM 829 N N . THR A 1 98 ? -3.731 16.257 2.400 1.00 63.25 98 THR A N 1
ATOM 830 C CA . THR A 1 98 ? -4.430 16.316 1.087 1.00 63.25 98 THR A CA 1
ATOM 831 C C . THR A 1 98 ? -5.678 15.439 0.891 1.00 63.25 98 THR A C 1
ATOM 833 O O . THR A 1 98 ? -6.254 15.486 -0.194 1.00 63.25 98 THR A O 1
ATOM 836 N N . ALA A 1 99 ? -6.129 14.667 1.892 1.00 54.91 99 ALA A N 1
ATOM 837 C CA . ALA A 1 99 ? -7.340 13.820 1.862 1.00 54.91 99 ALA A CA 1
ATOM 838 C C . ALA A 1 99 ? -7.470 12.883 0.633 1.00 54.91 99 ALA A C 1
ATOM 840 O O . ALA A 1 99 ? -8.529 12.314 0.363 1.00 54.91 99 ALA A O 1
ATOM 841 N N . LEU A 1 100 ? -6.392 12.705 -0.137 1.00 59.06 100 LEU A N 1
ATOM 842 C CA . LEU A 1 100 ? -6.412 12.052 -1.437 1.00 59.06 100 LEU A CA 1
ATOM 843 C C . LEU A 1 100 ? -5.926 10.614 -1.303 1.00 59.06 100 LEU A C 1
ATOM 845 O O . LEU A 1 100 ? -4.730 10.315 -1.332 1.00 59.06 100 LEU A O 1
ATOM 849 N N . THR A 1 101 ? -6.887 9.691 -1.288 1.00 57.34 101 THR A N 1
ATOM 850 C CA . THR A 1 101 ? -6.657 8.242 -1.398 1.00 57.34 101 THR A CA 1
ATOM 851 C C . THR A 1 101 ? -5.790 7.882 -2.616 1.00 57.34 101 THR A C 1
ATOM 853 O O . THR A 1 101 ? -5.072 6.885 -2.600 1.00 57.34 101 THR A O 1
ATOM 856 N N . LYS A 1 102 ? -5.783 8.721 -3.664 1.00 57.44 102 LYS A N 1
ATOM 857 C CA . LYS A 1 102 ? -4.917 8.574 -4.849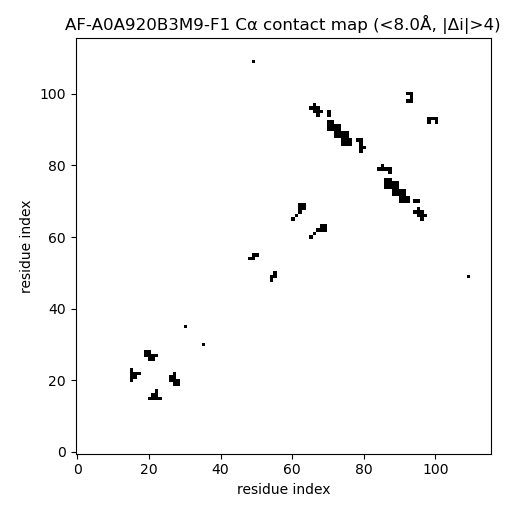 1.00 57.44 102 LYS A CA 1
ATOM 858 C C . LYS A 1 102 ? -3.426 8.636 -4.529 1.00 57.44 102 LYS A C 1
ATOM 860 O O . LYS A 1 102 ? -2.680 7.845 -5.102 1.00 57.44 102 LYS A O 1
ATOM 865 N N . LEU A 1 103 ? -2.996 9.506 -3.607 1.00 54.78 103 LEU A N 1
ATOM 866 C CA . LEU A 1 103 ? -1.597 9.547 -3.178 1.00 54.78 103 LEU A CA 1
ATOM 867 C C . LEU A 1 103 ? -1.230 8.172 -2.598 1.00 54.78 103 LEU A C 1
ATOM 869 O O . LEU A 1 103 ? -0.285 7.531 -3.043 1.00 54.78 103 LEU A O 1
ATOM 873 N N . ILE A 1 104 ? -2.073 7.633 -1.715 1.00 55.25 104 ILE A N 1
ATOM 874 C CA . ILE A 1 104 ? -1.874 6.329 -1.063 1.00 55.25 104 ILE A CA 1
ATOM 875 C C . ILE A 1 104 ? -1.733 5.183 -2.077 1.00 55.25 104 ILE A C 1
ATOM 877 O O . ILE A 1 104 ? -0.875 4.323 -1.884 1.00 55.25 104 ILE A O 1
ATOM 881 N N . ILE A 1 105 ? -2.531 5.162 -3.152 1.00 55.44 105 ILE A N 1
ATOM 882 C CA . ILE A 1 105 ? -2.504 4.094 -4.171 1.00 55.44 105 ILE A CA 1
ATOM 883 C C . ILE A 1 105 ? -1.162 4.053 -4.913 1.00 55.44 105 ILE A C 1
ATOM 885 O O . ILE A 1 105 ? -0.616 2.967 -5.120 1.00 55.44 105 ILE A O 1
ATOM 889 N N . VAL A 1 106 ? -0.597 5.215 -5.257 1.00 48.88 106 VAL A N 1
ATOM 890 C CA . VAL A 1 106 ? 0.717 5.290 -5.917 1.00 48.88 106 VAL A CA 1
ATOM 891 C C . VAL A 1 106 ? 1.800 4.700 -5.007 1.00 48.88 106 VAL A C 1
ATOM 893 O O . VAL A 1 106 ? 2.605 3.875 -5.446 1.00 48.88 106 VAL A O 1
ATOM 896 N N . TRP A 1 107 ? 1.769 5.027 -3.713 1.00 47.06 107 TRP A N 1
ATOM 897 C CA . TRP A 1 107 ? 2.844 4.661 -2.788 1.00 47.06 107 TRP A CA 1
ATOM 898 C C . TRP A 1 107 ? 2.694 3.276 -2.131 1.00 47.06 107 TRP A C 1
ATOM 900 O O . TRP A 1 107 ? 3.703 2.630 -1.837 1.00 47.06 107 TRP A O 1
ATOM 910 N N . ALA A 1 108 ? 1.470 2.771 -1.928 1.00 48.16 108 ALA A N 1
ATOM 911 C CA . ALA A 1 108 ? 1.204 1.474 -1.288 1.00 48.16 108 ALA A CA 1
ATOM 912 C C . ALA A 1 108 ? 1.688 0.272 -2.118 1.00 48.16 108 ALA A C 1
ATOM 914 O O . ALA A 1 108 ? 2.053 -0.760 -1.547 1.00 48.16 108 ALA A O 1
ATOM 915 N N . SER A 1 109 ? 1.778 0.420 -3.445 1.00 48.09 109 S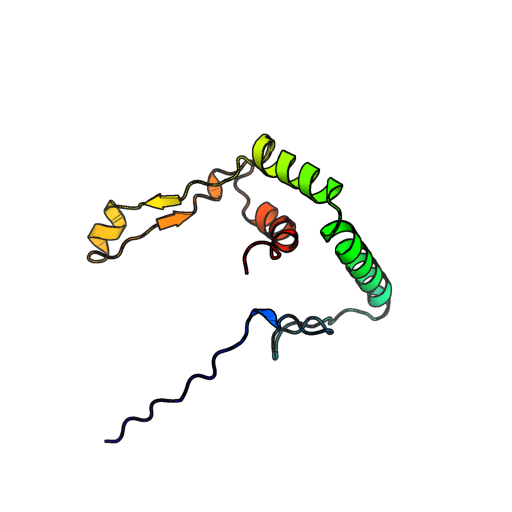ER A N 1
ATOM 916 C CA . SER A 1 109 ? 2.356 -0.592 -4.343 1.00 48.09 109 SER A CA 1
ATOM 917 C C . SER A 1 109 ? 3.778 -1.015 -3.920 1.00 48.09 109 SER A C 1
ATOM 919 O O . SER A 1 109 ? 4.187 -2.163 -4.108 1.00 48.09 109 SER A O 1
ATOM 921 N N . THR A 1 110 ? 4.512 -0.118 -3.255 1.00 49.81 110 THR A N 1
ATOM 922 C CA . THR A 1 110 ? 5.886 -0.320 -2.774 1.00 49.81 110 THR A CA 1
ATOM 923 C C . THR A 1 110 ? 5.964 -1.240 -1.547 1.00 49.81 110 THR A C 1
ATOM 925 O O . THR A 1 110 ? 6.943 -1.981 -1.393 1.00 49.81 110 THR A O 1
ATOM 928 N N . PHE A 1 111 ? 4.928 -1.257 -0.698 1.00 44.34 111 PHE A N 1
ATOM 929 C CA . PHE A 1 111 ? 4.981 -1.823 0.658 1.00 44.34 111 PHE A CA 1
ATOM 930 C C . PHE A 1 111 ? 4.407 -3.234 0.827 1.00 44.34 111 PHE A C 1
ATOM 932 O O . PHE A 1 111 ? 4.546 -3.800 1.908 1.00 44.34 111 PHE A O 1
ATOM 939 N N . SER A 1 112 ? 3.854 -3.867 -0.215 1.00 39.91 112 SER A N 1
ATOM 940 C CA . SER A 1 112 ? 3.397 -5.270 -0.132 1.00 39.91 112 SER A CA 1
ATOM 941 C C . SER A 1 112 ? 4.582 -6.258 -0.129 1.00 39.91 112 SER A C 1
ATOM 943 O O . SER A 1 112 ? 4.792 -7.001 -1.085 1.00 39.91 112 SER A O 1
ATOM 945 N N . LYS A 1 113 ? 5.462 -6.162 0.878 1.00 39.03 113 LYS A N 1
ATOM 946 C CA . LYS A 1 113 ? 6.552 -7.107 1.194 1.00 39.03 113 LYS A CA 1
ATOM 947 C C . LYS A 1 113 ? 6.964 -7.083 2.677 1.00 39.03 113 LYS A C 1
ATOM 949 O O . LYS A 1 113 ? 8.116 -7.371 2.994 1.00 39.03 113 LYS A O 1
ATOM 954 N N . LYS A 1 114 ? 6.052 -6.754 3.589 1.00 37.84 114 LYS A N 1
ATOM 955 C CA . LYS A 1 114 ? 6.232 -7.099 4.999 1.00 37.84 114 LYS A CA 1
ATOM 956 C C . LYS A 1 114 ? 4.983 -7.827 5.478 1.00 37.84 114 LYS A C 1
ATOM 958 O O . LYS A 1 114 ? 3.882 -7.372 5.189 1.00 37.84 114 LYS A O 1
ATOM 963 N N . ASP A 1 115 ? 5.244 -8.944 6.146 1.00 31.14 115 ASP A N 1
ATOM 964 C CA . ASP A 1 115 ? 4.341 -9.805 6.912 1.00 31.14 115 ASP A CA 1
ATOM 965 C C . ASP A 1 115 ? 3.766 -11.000 6.123 1.00 31.14 115 ASP A C 1
ATOM 967 O O . ASP A 1 115 ? 2.785 -10.893 5.382 1.00 31.14 115 ASP A O 1
ATOM 971 N N . GLY A 1 116 ? 4.450 -12.145 6.283 1.00 32.50 116 GLY A N 1
ATOM 972 C CA . GLY A 1 116 ? 4.162 -13.458 5.698 1.00 32.50 116 GLY A CA 1
ATOM 973 C C . GLY A 1 116 ? 5.434 -14.220 5.361 1.00 32.50 116 GLY A C 1
ATOM 974 O O . GLY A 1 116 ? 5.757 -14.270 4.154 1.00 32.50 116 GLY A O 1
#

Sequence (116 aa):
MSKIMKKTNKINYYKFPDKHGRFGKFGGRFVAETLMPLLLDVEKK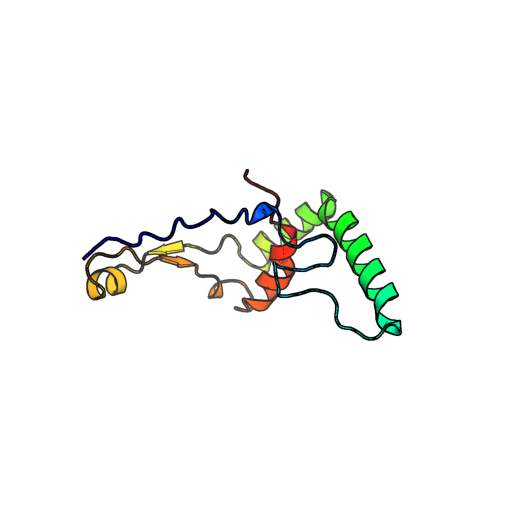YKEVRRSKKFKSELSYYFENYIGRPSPLYFAKRISKEIGDVKVYFKRDELNHTALTKLIIVWASTFSKKDG

Solvent-accessible surface area (backbone atoms only — not comparable to full-atom values): 7292 Å² total; per-residue (Å²): 136,82,85,80,77,77,82,76,78,80,78,69,70,86,66,51,59,41,100,63,48,23,59,82,96,42,78,47,81,91,71,61,74,87,51,48,64,60,52,51,51,52,52,52,50,48,62,54,49,60,68,35,66,67,55,50,51,56,50,49,49,44,35,43,76,61,31,50,48,81,57,55,75,42,72,41,64,69,61,13,59,74,74,65,78,47,87,43,70,43,74,39,56,62,73,25,62,85,48,46,63,66,61,52,58,70,56,51,72,63,58,85,82,72,92,134

Mean predicted aligned error: 11.57 Å

Secondary structure (DSSP, 8-state):
------------GGG-S-TTSEETTEE-----GGGHHHHHHHHHHHHHHTT-HHHHHHHHHHIIIII-PSPPEEE-HHHHHHTTS---EEE-GGGSTT--HHHHHHHHTTTTTS--